Protein AF-A0A835CDC9-F1 (afdb_monomer)

Secondary structure (DSSP, 8-state):
--HHHHHHHHHHHHHTS-HHHHHHHHHHHHHHHHHHHHHHHHH-----HHHHHHHHHHHHHHHHTTS-TTS-HHHHHHHHHHHHTT-

Solvent-accessible surface area (backbone atoms only — not comparable to full-atom values): 5102 Å² total; per-residue (Å²): 135,60,70,64,60,57,50,52,53,51,52,58,57,38,70,76,38,60,71,72,57,23,54,52,52,51,51,48,51,53,50,45,52,51,49,47,54,47,35,34,74,78,66,68,41,82,71,53,69,67,58,51,46,54,50,40,49,52,49,51,62,56,42,61,76,69,50,66,91,87,60,73,54,67,65,54,52,57,51,47,51,61,63,54,77,76,111

Sequence (87 aa):
MTAFRAAEAVVGTLQNLPPRVAHTAALVVLWTVWKARNAVIFNGVNQPAIAMACALQEHINLWVCRAPRRLNFETLKLWCQTVVDVN

Mean predicted aligned error: 8.3 Å

Radius of gyration: 13.21 Å; Cα contacts (8 Å, |Δi|>4): 49; chains: 1; bounding box: 33×29×30 Å

pLDDT: mean 75.11, std 10.94, range [38.28, 90.25]

Structure (mmCIF, N/CA/C/O backbone):
data_AF-A0A835CDC9-F1
#
_entry.id   AF-A0A835CDC9-F1
#
loop_
_atom_site.group_PDB
_atom_site.id
_atom_site.type_symbol
_atom_site.label_atom_id
_atom_site.label_alt_id
_atom_site.label_comp_id
_atom_site.label_asym_id
_atom_site.label_entity_id
_atom_site.label_seq_id
_atom_site.pdbx_PDB_ins_code
_atom_site.Cartn_x
_atom_site.Cartn_y
_atom_site.Cartn_z
_atom_site.occupancy
_atom_site.B_iso_or_equiv
_atom_site.auth_seq_id
_atom_site.auth_comp_id
_atom_site.auth_asym_id
_atom_site.auth_atom_id
_atom_site.pdbx_PDB_model_num
ATOM 1 N N . MET A 1 1 ? 3.775 16.341 13.399 1.00 51.00 1 MET A N 1
ATOM 2 C CA . MET A 1 1 ? 4.498 16.238 12.113 1.00 51.00 1 MET A CA 1
ATOM 3 C C . MET A 1 1 ? 3.462 16.405 11.00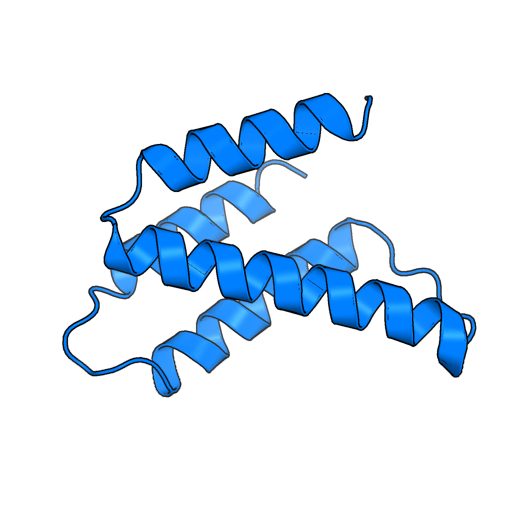6 1.00 51.00 1 MET A C 1
ATOM 5 O O . MET A 1 1 ? 2.518 15.631 10.978 1.00 51.00 1 MET A O 1
ATOM 9 N N . THR A 1 2 ? 3.499 17.494 10.234 1.00 57.38 2 THR A N 1
ATOM 10 C CA . THR A 1 2 ? 2.401 17.885 9.326 1.00 57.38 2 THR A CA 1
ATOM 11 C C . THR A 1 2 ? 2.219 16.878 8.188 1.00 57.38 2 THR A C 1
ATOM 13 O O . THR A 1 2 ? 3.202 16.419 7.614 1.00 57.38 2 THR A O 1
ATOM 16 N N . ALA A 1 3 ? 0.966 16.565 7.831 1.00 59.38 3 ALA A N 1
ATOM 17 C CA . ALA A 1 3 ? 0.608 15.633 6.750 1.00 59.38 3 ALA A CA 1
ATOM 18 C C . ALA A 1 3 ? 1.318 15.940 5.414 1.00 59.38 3 ALA A C 1
ATOM 20 O O . ALA A 1 3 ? 1.625 15.037 4.644 1.00 59.38 3 ALA A O 1
ATOM 21 N N . PHE A 1 4 ? 1.648 17.212 5.188 1.00 56.44 4 PHE A N 1
ATOM 22 C CA . PHE A 1 4 ? 2.443 17.685 4.060 1.00 56.44 4 PHE A CA 1
ATOM 23 C C . PHE A 1 4 ? 3.849 17.058 3.994 1.00 56.44 4 PHE A C 1
ATOM 25 O O . PHE A 1 4 ? 4.241 16.564 2.945 1.00 56.44 4 PHE A O 1
ATOM 32 N N . ARG A 1 5 ? 4.576 16.972 5.119 1.00 62.72 5 ARG A N 1
ATOM 33 C CA . ARG A 1 5 ? 5.920 16.359 5.156 1.00 62.72 5 ARG A CA 1
ATOM 34 C C . ARG A 1 5 ? 5.880 14.854 4.897 1.00 62.72 5 ARG A C 1
ATOM 36 O O . ARG A 1 5 ? 6.785 14.310 4.277 1.00 62.72 5 ARG A O 1
ATOM 43 N N . ALA A 1 6 ? 4.823 14.185 5.359 1.00 65.38 6 ALA A N 1
ATOM 44 C CA . ALA A 1 6 ? 4.609 12.770 5.069 1.00 65.38 6 ALA A CA 1
A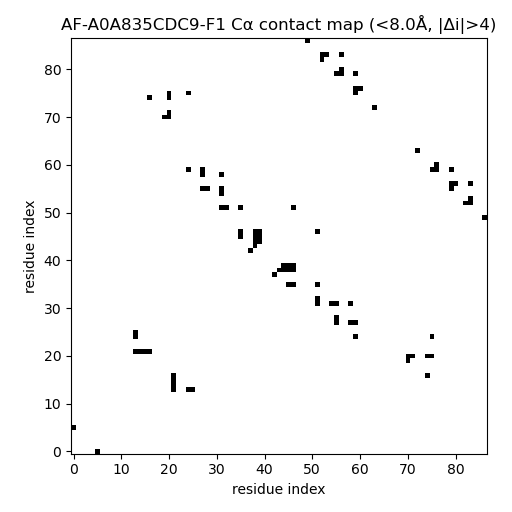TOM 45 C C . ALA A 1 6 ? 4.320 12.551 3.574 1.00 65.38 6 ALA A C 1
ATOM 47 O O . ALA A 1 6 ? 4.856 11.624 2.974 1.00 65.38 6 ALA A O 1
ATOM 48 N N . ALA A 1 7 ? 3.535 13.437 2.953 1.00 66.12 7 ALA A N 1
ATOM 49 C CA . ALA A 1 7 ? 3.287 13.396 1.517 1.00 66.12 7 ALA A CA 1
ATOM 50 C C . ALA A 1 7 ? 4.571 13.636 0.703 1.00 66.12 7 ALA A C 1
ATOM 52 O O . ALA A 1 7 ? 4.842 12.874 -0.221 1.00 66.12 7 ALA A O 1
ATOM 53 N N . GLU A 1 8 ? 5.392 14.625 1.066 1.00 69.19 8 GLU A N 1
ATOM 54 C CA . GLU A 1 8 ? 6.685 14.872 0.409 1.00 69.19 8 GLU A CA 1
ATOM 55 C C . GLU A 1 8 ? 7.639 13.676 0.522 1.00 69.19 8 GLU A C 1
ATOM 57 O O . GLU A 1 8 ? 8.254 13.293 -0.472 1.00 69.19 8 GLU A O 1
ATOM 62 N N . ALA A 1 9 ? 7.716 13.031 1.691 1.00 71.44 9 ALA A N 1
ATOM 63 C CA . ALA A 1 9 ? 8.533 11.830 1.881 1.00 71.44 9 ALA A CA 1
ATOM 64 C C . ALA A 1 9 ? 8.058 10.658 1.000 1.00 71.44 9 ALA A C 1
ATOM 66 O O . ALA A 1 9 ? 8.866 9.951 0.390 1.00 71.44 9 ALA A O 1
ATOM 67 N N . VAL A 1 10 ? 6.741 10.475 0.871 1.00 71.38 10 VAL A N 1
ATOM 68 C CA . VAL A 1 10 ? 6.163 9.462 -0.024 1.00 71.38 10 VAL A CA 1
ATOM 69 C C . VAL A 1 10 ? 6.454 9.799 -1.488 1.00 71.38 10 VAL A C 1
ATOM 71 O O . VAL A 1 10 ? 6.876 8.927 -2.239 1.00 71.38 10 VAL A O 1
ATOM 74 N N . VAL A 1 11 ? 6.306 11.056 -1.912 1.00 74.50 11 VAL A N 1
ATOM 75 C CA . VAL A 1 11 ? 6.620 11.451 -3.297 1.00 74.50 11 VAL A CA 1
ATOM 76 C C . VAL A 1 11 ? 8.107 11.259 -3.601 1.00 74.50 11 VAL A C 1
ATOM 78 O O . VAL A 1 11 ? 8.437 10.672 -4.631 1.00 74.50 11 VAL A O 1
ATOM 81 N N . GLY A 1 12 ? 8.997 11.677 -2.697 1.00 77.00 12 GLY A N 1
ATOM 82 C CA . GLY A 1 12 ? 10.442 11.511 -2.861 1.00 77.00 12 GLY A CA 1
ATOM 83 C C . GLY A 1 12 ? 10.860 10.042 -2.957 1.00 77.00 12 GLY A C 1
ATOM 84 O O . GLY A 1 12 ? 11.684 9.683 -3.795 1.00 77.00 12 GLY A O 1
ATOM 85 N N . THR A 1 13 ? 10.248 9.157 -2.165 1.00 77.38 13 THR A N 1
ATOM 86 C CA . THR A 1 13 ? 10.522 7.713 -2.260 1.00 77.38 13 THR A CA 1
ATOM 87 C C . THR A 1 13 ? 9.968 7.089 -3.543 1.00 77.38 13 THR A C 1
ATOM 89 O O . THR A 1 13 ? 10.648 6.263 -4.150 1.00 77.38 13 THR A O 1
ATOM 92 N N . LEU A 1 14 ? 8.789 7.513 -4.013 1.00 78.00 14 LEU A N 1
ATOM 93 C CA . LEU A 1 14 ? 8.205 7.042 -5.276 1.00 78.00 14 LEU A CA 1
ATOM 94 C C . LEU A 1 14 ? 9.014 7.480 -6.507 1.00 78.00 14 LEU A C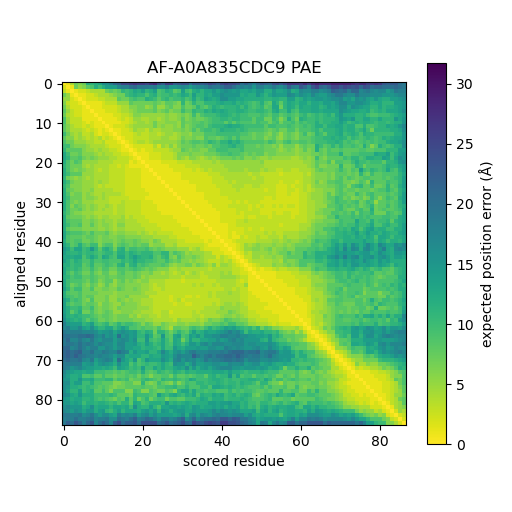 1
ATOM 96 O O . LEU A 1 14 ? 9.107 6.716 -7.467 1.00 78.00 14 LEU A O 1
ATOM 100 N N . GLN A 1 15 ? 9.612 8.674 -6.486 1.00 81.56 15 GLN A N 1
ATOM 101 C CA . GLN A 1 15 ? 10.447 9.191 -7.581 1.00 81.56 15 GLN A CA 1
ATOM 102 C C . GLN A 1 15 ? 11.716 8.359 -7.818 1.00 81.56 15 GLN A C 1
ATOM 104 O O . GLN A 1 15 ? 12.212 8.315 -8.941 1.00 81.56 15 GLN A O 1
ATOM 109 N N . ASN A 1 16 ? 12.208 7.666 -6.787 1.00 81.56 16 ASN A N 1
ATOM 110 C CA . ASN A 1 16 ? 13.383 6.796 -6.878 1.00 81.56 16 ASN A CA 1
ATOM 111 C C . ASN A 1 16 ? 13.064 5.398 -7.440 1.00 81.56 16 ASN A C 1
ATOM 113 O O . ASN A 1 16 ? 13.976 4.609 -7.692 1.00 81.56 16 ASN A O 1
ATOM 117 N N . LEU A 1 17 ? 11.783 5.066 -7.631 1.00 76.75 17 LEU A N 1
ATOM 118 C CA . LEU A 1 17 ? 11.366 3.779 -8.178 1.00 76.75 17 LEU A CA 1
ATOM 119 C C . LEU A 1 17 ? 11.297 3.820 -9.712 1.00 76.75 17 LEU A C 1
ATOM 121 O O . LEU A 1 17 ? 10.978 4.856 -10.299 1.00 76.75 17 LEU A O 1
ATOM 125 N N . PRO A 1 18 ? 11.495 2.676 -10.397 1.00 81.44 18 PRO A N 1
ATOM 126 C CA . PRO A 1 18 ? 11.233 2.585 -11.829 1.00 81.44 18 PRO A CA 1
ATOM 127 C C . PRO A 1 18 ? 9.805 3.067 -12.155 1.00 81.44 18 PRO A C 1
ATOM 129 O O . PRO A 1 18 ? 8.877 2.676 -11.444 1.00 81.44 18 PRO A O 1
ATOM 132 N N . PRO A 1 19 ? 9.561 3.824 -13.244 1.00 77.88 19 PRO A N 1
ATOM 133 C CA . PRO A 1 19 ? 8.281 4.513 -13.473 1.00 77.88 19 PRO A CA 1
ATOM 134 C C . PRO A 1 19 ? 7.027 3.627 -13.374 1.00 77.88 19 PRO A C 1
ATOM 136 O O . PRO A 1 19 ? 5.997 4.032 -12.838 1.00 77.88 19 PRO A O 1
ATOM 139 N N . ARG A 1 20 ? 7.111 2.375 -13.842 1.00 73.06 20 ARG A N 1
ATOM 140 C CA . ARG A 1 20 ? 6.003 1.404 -13.760 1.00 73.06 20 ARG A CA 1
ATOM 141 C C . ARG A 1 20 ? 5.755 0.900 -12.334 1.00 73.06 20 ARG A C 1
ATOM 143 O O . ARG A 1 20 ? 4.611 0.637 -11.962 1.00 73.06 20 ARG A O 1
ATOM 150 N N . VAL A 1 21 ? 6.822 0.765 -11.549 1.00 75.50 21 VAL A N 1
ATOM 151 C CA . VAL A 1 21 ? 6.776 0.377 -10.133 1.00 75.50 21 VAL A CA 1
ATOM 152 C C . VAL A 1 21 ? 6.242 1.547 -9.306 1.00 75.50 21 VAL A C 1
ATOM 154 O O . VAL A 1 21 ? 5.339 1.341 -8.503 1.00 75.50 21 VAL A O 1
ATOM 157 N N . ALA A 1 22 ? 6.699 2.772 -9.583 1.00 80.75 22 ALA A N 1
ATOM 158 C CA . ALA A 1 22 ? 6.219 3.999 -8.948 1.00 80.75 22 ALA A CA 1
ATOM 159 C C . ALA A 1 22 ? 4.708 4.199 -9.143 1.00 80.75 22 ALA A C 1
ATOM 161 O O . ALA A 1 22 ? 3.988 4.444 -8.179 1.00 80.75 22 ALA A O 1
ATOM 162 N N . HIS A 1 23 ? 4.203 4.018 -10.369 1.00 81.12 23 HIS A N 1
ATOM 163 C CA . HIS A 1 23 ? 2.768 4.127 -10.651 1.00 81.12 23 HIS A CA 1
ATOM 164 C C . HIS A 1 23 ? 1.949 3.079 -9.884 1.00 81.12 23 HIS A C 1
ATOM 166 O O . HIS A 1 23 ? 0.896 3.377 -9.324 1.00 81.12 23 HIS A O 1
ATOM 172 N N . THR A 1 24 ? 2.457 1.847 -9.822 1.00 80.50 24 THR A N 1
ATOM 173 C CA . THR A 1 24 ? 1.826 0.760 -9.066 1.00 80.50 24 THR A CA 1
ATOM 174 C C . THR A 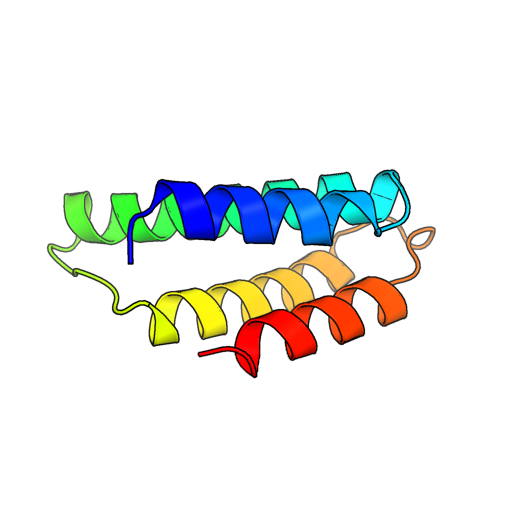1 24 ? 1.804 1.083 -7.569 1.00 80.50 24 THR A C 1
ATOM 176 O O . THR A 1 24 ? 0.752 0.997 -6.944 1.00 80.50 24 THR A O 1
ATOM 179 N N . ALA A 1 25 ? 2.929 1.525 -7.006 1.00 80.00 25 ALA A N 1
ATOM 180 C CA . ALA A 1 25 ? 3.038 1.920 -5.605 1.00 80.00 25 ALA A CA 1
ATOM 181 C C . ALA A 1 25 ? 2.107 3.097 -5.259 1.00 80.00 25 ALA A C 1
ATOM 183 O O . ALA A 1 25 ? 1.384 3.032 -4.265 1.00 80.00 25 ALA A O 1
ATOM 184 N N . ALA A 1 26 ? 2.045 4.126 -6.111 1.00 83.19 26 ALA A N 1
ATOM 185 C CA . ALA A 1 26 ? 1.149 5.269 -5.938 1.00 83.19 26 ALA A CA 1
ATOM 186 C C . ALA A 1 26 ? -0.326 4.845 -5.889 1.00 83.19 26 ALA A C 1
ATOM 188 O O . ALA A 1 26 ? -1.074 5.293 -5.018 1.00 83.19 26 ALA A O 1
ATOM 189 N N . LEU A 1 27 ? -0.747 3.941 -6.778 1.00 84.44 27 LEU A N 1
ATOM 190 C CA . LEU A 1 27 ? -2.114 3.430 -6.765 1.00 84.44 27 LEU A CA 1
ATOM 191 C C . LEU A 1 27 ? -2.428 2.625 -5.495 1.00 84.44 27 LEU A C 1
ATOM 193 O O . LEU A 1 27 ? -3.526 2.767 -4.961 1.00 84.44 27 LEU A O 1
ATOM 197 N N . VAL A 1 28 ? -1.489 1.819 -4.985 1.00 84.44 28 VAL A N 1
ATOM 198 C CA . VAL A 1 28 ? -1.689 1.085 -3.720 1.00 84.44 28 VAL A CA 1
ATOM 199 C C . VAL A 1 28 ? -1.819 2.054 -2.544 1.00 84.44 28 VAL A C 1
ATOM 201 O O . VAL A 1 28 ? -2.714 1.884 -1.719 1.00 84.44 28 VAL A O 1
ATOM 204 N N . VAL A 1 29 ? -1.004 3.111 -2.491 1.00 84.31 29 VAL A N 1
ATOM 205 C CA . VAL A 1 29 ? -1.121 4.156 -1.459 1.00 84.31 29 VAL A CA 1
ATOM 206 C C . VAL A 1 29 ? -2.494 4.830 -1.516 1.00 84.31 29 VAL A C 1
ATOM 208 O O . VAL A 1 29 ? -3.187 4.901 -0.499 1.00 84.31 29 VAL A O 1
ATOM 211 N N . LEU A 1 30 ? -2.927 5.267 -2.703 1.00 87.12 30 LEU A N 1
ATOM 212 C CA . LEU A 1 30 ? -4.246 5.880 -2.895 1.00 87.12 30 LEU A CA 1
ATOM 213 C C . LEU A 1 30 ? -5.381 4.924 -2.507 1.00 87.12 30 LEU A C 1
ATOM 215 O O . LEU A 1 30 ? -6.345 5.339 -1.863 1.00 87.12 30 LEU A O 1
ATOM 219 N N . TRP A 1 31 ? -5.250 3.643 -2.848 1.00 88.38 31 TRP A N 1
ATOM 220 C CA . TRP A 1 31 ? -6.206 2.599 -2.492 1.00 88.38 31 TRP A CA 1
ATOM 221 C C . TRP A 1 31 ? -6.322 2.398 -0.976 1.00 88.38 31 TRP A C 1
ATOM 223 O O . TRP A 1 31 ? -7.433 2.336 -0.443 1.00 88.38 31 TRP A O 1
ATOM 233 N N . THR A 1 32 ? -5.196 2.348 -0.264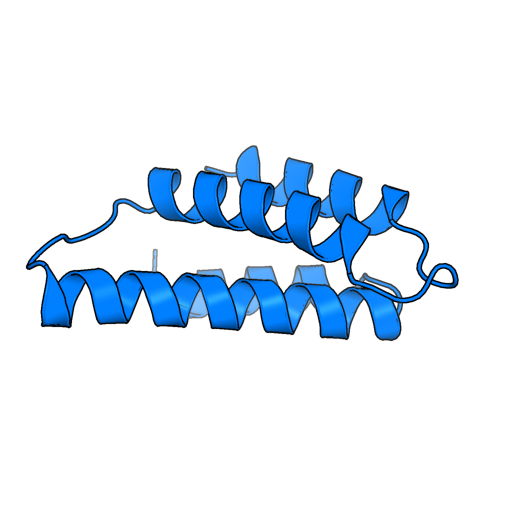 1.00 86.31 32 THR A N 1
ATOM 234 C CA . THR A 1 32 ? -5.169 2.213 1.200 1.00 86.31 32 THR A CA 1
ATOM 235 C C . THR A 1 32 ? -5.787 3.432 1.881 1.00 86.31 32 THR A C 1
ATOM 237 O O . THR A 1 32 ? -6.628 3.275 2.766 1.00 86.31 32 THR A O 1
ATOM 240 N N . VAL A 1 33 ? -5.455 4.647 1.427 1.00 86.06 33 VAL A N 1
ATOM 241 C CA . VAL A 1 33 ? -6.053 5.894 1.942 1.00 86.06 33 VAL A CA 1
ATOM 242 C C . VAL A 1 33 ? -7.559 5.922 1.695 1.00 86.06 33 VAL A C 1
ATOM 244 O O . VAL A 1 33 ? -8.332 6.250 2.597 1.00 86.06 33 VAL A O 1
ATOM 247 N N . TRP A 1 34 ? -7.993 5.555 0.488 1.00 89.69 34 TRP A N 1
ATOM 248 C CA . TRP A 1 34 ? -9.412 5.475 0.158 1.00 89.69 34 TRP A CA 1
ATOM 249 C C . TRP A 1 34 ? -10.135 4.491 1.086 1.00 89.69 34 TRP A C 1
ATOM 251 O O . TRP A 1 34 ? -11.166 4.848 1.656 1.00 89.69 34 TRP A O 1
ATOM 261 N N . LYS A 1 35 ? -9.588 3.293 1.330 1.00 87.31 35 LYS A N 1
ATOM 262 C CA . LYS A 1 35 ? -10.209 2.330 2.254 1.00 87.31 35 LYS A CA 1
ATOM 263 C C . LYS A 1 35 ? -10.243 2.804 3.700 1.00 87.31 35 LYS A C 1
ATOM 265 O O . LYS A 1 35 ? -11.285 2.655 4.332 1.00 87.31 35 LYS A O 1
ATOM 270 N N . ALA A 1 36 ? -9.171 3.414 4.199 1.00 85.56 36 ALA A N 1
ATOM 271 C CA . ALA A 1 36 ? -9.150 3.973 5.549 1.00 85.56 36 ALA A CA 1
ATOM 272 C C . ALA A 1 36 ? -10.249 5.037 5.729 1.00 85.56 36 ALA A C 1
ATOM 274 O O . ALA A 1 36 ? -11.001 4.999 6.700 1.00 85.56 36 ALA A O 1
ATOM 275 N N . ARG A 1 37 ? -10.427 5.931 4.745 1.00 86.94 37 ARG A N 1
ATOM 276 C CA . ARG A 1 37 ? -11.505 6.937 4.773 1.00 86.94 37 ARG A CA 1
ATOM 277 C C . ARG A 1 37 ? -12.898 6.310 4.741 1.00 86.94 37 ARG A C 1
ATOM 279 O O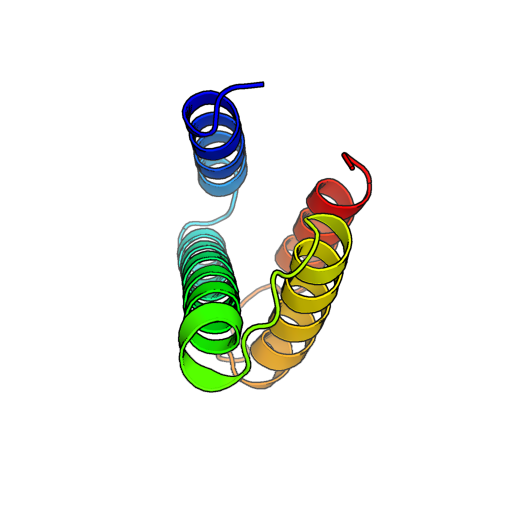 . ARG A 1 37 ? -13.774 6.745 5.481 1.00 86.94 37 ARG A O 1
ATOM 286 N N . ASN A 1 38 ? -13.105 5.290 3.913 1.00 89.62 38 ASN A N 1
ATOM 287 C CA . ASN A 1 38 ? -14.390 4.593 3.856 1.00 89.62 38 ASN A CA 1
ATOM 288 C C . ASN A 1 38 ? -14.682 3.808 5.140 1.00 89.62 38 ASN A C 1
ATOM 290 O O . ASN A 1 38 ? -15.830 3.763 5.562 1.00 89.62 38 ASN A O 1
ATOM 294 N N . ALA A 1 39 ? -13.670 3.249 5.807 1.00 86.25 39 ALA A N 1
ATOM 295 C CA . ALA A 1 39 ? -13.849 2.597 7.103 1.00 86.25 39 ALA A CA 1
ATOM 296 C C . ALA A 1 39 ? -14.327 3.581 8.186 1.00 86.25 39 ALA A C 1
ATOM 298 O O . ALA A 1 39 ? -15.176 3.222 8.998 1.00 86.25 39 ALA A O 1
ATOM 299 N N . VAL A 1 40 ? -13.860 4.833 8.159 1.00 88.62 40 VAL A N 1
ATOM 300 C CA . VAL A 1 40 ? -14.376 5.884 9.053 1.00 88.62 40 VAL A CA 1
ATOM 301 C C . VAL A 1 40 ? -15.837 6.199 8.733 1.00 88.62 40 VAL A C 1
ATOM 303 O O . VAL A 1 40 ? -16.660 6.247 9.640 1.00 88.62 40 VAL A O 1
ATOM 306 N N . ILE A 1 41 ? -16.166 6.389 7.452 1.00 88.06 41 ILE A N 1
ATOM 307 C CA . ILE A 1 41 ? -17.514 6.791 7.021 1.00 88.06 41 ILE A CA 1
ATOM 308 C C . ILE A 1 41 ? -18.543 5.685 7.280 1.00 88.06 41 ILE A C 1
ATOM 310 O O . ILE A 1 41 ? -19.613 5.961 7.811 1.00 88.06 41 ILE A O 1
ATOM 314 N N . PHE A 1 42 ? -18.233 4.446 6.900 1.00 90.25 42 PHE A N 1
ATOM 315 C CA . PHE A 1 42 ? -19.197 3.345 6.934 1.00 90.25 42 PHE A CA 1
ATOM 316 C C . PHE A 1 42 ? -19.164 2.541 8.231 1.00 90.25 42 PHE A C 1
ATOM 318 O O . PHE A 1 42 ? -20.198 2.018 8.633 1.00 90.25 42 PHE A O 1
ATOM 325 N N . ASN A 1 43 ? -18.005 2.449 8.891 1.00 88.19 43 ASN A N 1
ATOM 326 C CA . ASN A 1 43 ? -17.839 1.613 10.084 1.00 88.19 43 ASN A CA 1
ATOM 327 C C . ASN A 1 43 ? -17.548 2.427 11.354 1.00 88.19 43 ASN A C 1
ATOM 329 O O . ASN A 1 43 ? -17.432 1.840 12.425 1.00 88.19 43 ASN A O 1
ATOM 333 N N . GLY A 1 44 ? -17.372 3.752 11.261 1.00 88.31 44 GLY A N 1
ATOM 334 C CA . GLY A 1 44 ? -16.972 4.583 12.403 1.00 88.31 44 GLY A CA 1
ATOM 335 C C . GLY A 1 44 ? -15.569 4.269 12.939 1.00 88.31 44 GLY A C 1
ATOM 336 O O . GLY A 1 44 ? -15.220 4.696 14.037 1.00 88.31 44 GLY A O 1
ATOM 337 N N . VAL A 1 45 ? -14.753 3.513 12.192 1.00 86.12 45 VAL A N 1
ATOM 338 C CA . VAL A 1 45 ? -13.435 3.053 12.648 1.00 86.12 45 VAL A CA 1
ATOM 339 C C . VAL A 1 45 ? -12.355 3.999 12.149 1.00 86.12 45 VAL A C 1
ATOM 341 O O . VAL A 1 45 ? -12.078 4.060 10.951 1.00 86.12 45 VAL A O 1
ATOM 344 N N . ASN A 1 46 ? -11.696 4.690 13.077 1.00 84.69 46 ASN A N 1
ATOM 345 C CA . ASN A 1 46 ? -10.491 5.451 12.777 1.00 84.69 46 ASN A CA 1
ATOM 346 C C . ASN A 1 46 ? -9.266 4.529 12.840 1.00 84.69 46 ASN A C 1
ATOM 348 O O . ASN A 1 46 ? -8.887 4.064 13.915 1.00 84.69 46 ASN A O 1
ATOM 352 N N . GLN A 1 47 ? -8.675 4.223 11.684 1.00 80.75 47 GLN A N 1
ATOM 353 C CA . GLN A 1 47 ? -7.520 3.333 11.622 1.00 80.75 47 GLN A CA 1
ATOM 354 C C . GLN A 1 47 ? -6.244 4.061 12.068 1.00 80.75 47 GLN A C 1
ATOM 356 O O . GLN A 1 47 ? -5.917 5.112 11.512 1.00 80.75 47 GLN A O 1
ATOM 361 N N . PRO A 1 48 ? -5.483 3.504 13.027 1.00 83.75 48 PRO A N 1
ATOM 362 C CA . PRO A 1 48 ? -4.187 4.058 13.389 1.00 83.75 48 PRO A CA 1
ATOM 363 C C . PRO A 1 48 ? -3.193 3.916 12.227 1.00 83.75 48 PRO A C 1
ATOM 365 O O . PRO A 1 48 ? -3.295 2.997 11.412 1.00 83.75 48 PRO A O 1
ATOM 368 N N . ALA A 1 49 ? -2.187 4.795 12.181 1.00 78.31 49 ALA A N 1
ATOM 369 C CA . ALA A 1 49 ? -1.181 4.822 11.113 1.00 78.31 49 ALA A CA 1
ATOM 370 C C . ALA A 1 49 ? -0.462 3.471 10.923 1.00 78.31 49 ALA A C 1
ATOM 372 O O . ALA A 1 49 ? -0.221 3.055 9.793 1.00 78.31 49 ALA A O 1
ATOM 373 N N . ILE A 1 50 ? -0.214 2.742 12.017 1.00 78.06 50 ILE A N 1
ATOM 374 C CA . ILE A 1 50 ? 0.381 1.397 11.993 1.00 78.06 50 ILE A CA 1
ATOM 375 C C . ILE A 1 50 ? -0.517 0.408 11.235 1.00 78.06 50 ILE A C 1
ATOM 377 O O . ILE A 1 50 ? -0.044 -0.321 10.369 1.00 78.06 50 ILE A O 1
ATOM 381 N N . ALA A 1 51 ? -1.830 0.422 11.488 1.00 80.31 51 ALA A N 1
ATOM 382 C CA . ALA A 1 51 ? -2.769 -0.447 10.777 1.00 80.31 51 ALA A CA 1
ATOM 383 C C . ALA A 1 51 ? -2.835 -0.106 9.280 1.00 80.31 51 ALA A C 1
ATOM 385 O O . ALA A 1 51 ? -2.946 -1.005 8.446 1.00 80.31 51 ALA A O 1
ATOM 386 N N . MET A 1 52 ? -2.710 1.179 8.927 1.00 82.38 52 MET A N 1
ATOM 387 C CA . MET A 1 52 ? -2.618 1.604 7.529 1.00 82.38 52 MET A CA 1
ATOM 388 C C . MET A 1 52 ? -1.324 1.116 6.860 1.00 82.38 52 MET A C 1
ATOM 390 O O . MET A 1 52 ? -1.372 0.703 5.702 1.00 82.38 52 MET A O 1
ATOM 394 N N . ALA A 1 53 ? -0.191 1.119 7.569 1.00 79.56 53 ALA A N 1
ATOM 395 C CA . ALA A 1 53 ? 1.080 0.599 7.059 1.00 79.56 53 ALA A CA 1
ATOM 396 C C . ALA A 1 53 ? 1.026 -0.923 6.827 1.00 79.56 53 ALA A C 1
ATOM 398 O O . ALA A 1 53 ? 1.408 -1.394 5.754 1.00 79.56 53 ALA A O 1
ATOM 399 N N . CYS A 1 54 ? 0.461 -1.685 7.770 1.00 81.44 54 CYS A N 1
ATOM 400 C CA . CYS A 1 54 ? 0.240 -3.124 7.595 1.00 81.44 54 CYS A CA 1
ATOM 401 C C . CYS A 1 54 ? -0.688 -3.417 6.404 1.00 81.44 54 CYS A C 1
ATOM 403 O O . CYS A 1 54 ? -0.375 -4.266 5.568 1.00 81.44 54 CYS A O 1
ATOM 405 N N . ALA A 1 55 ? -1.791 -2.671 6.271 1.00 84.12 55 ALA A N 1
ATOM 406 C CA . ALA A 1 55 ? -2.713 -2.819 5.145 1.00 84.12 55 ALA A CA 1
ATOM 407 C C . ALA A 1 55 ? -2.046 -2.481 3.801 1.00 84.12 55 ALA A C 1
ATOM 409 O O . ALA A 1 55 ? -2.282 -3.159 2.800 1.00 84.12 55 ALA A O 1
ATOM 410 N N . LEU A 1 56 ? -1.185 -1.458 3.770 1.00 83.38 56 LEU A N 1
ATOM 411 C CA . LEU A 1 56 ? -0.397 -1.111 2.589 1.00 83.38 56 LEU A CA 1
ATOM 412 C C . LEU A 1 56 ? 0.508 -2.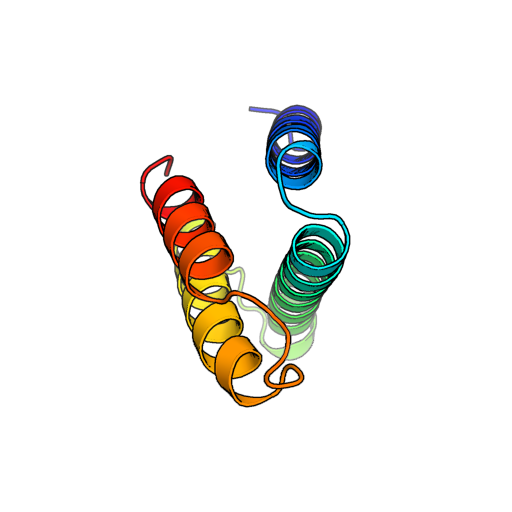276 2.166 1.00 83.38 56 LEU A C 1
ATOM 414 O O . LEU A 1 56 ? 0.513 -2.643 0.990 1.00 83.38 56 LEU A O 1
ATOM 418 N N . GLN A 1 57 ? 1.214 -2.890 3.117 1.00 82.31 57 GLN A N 1
ATOM 419 C CA . GLN A 1 57 ? 2.089 -4.034 2.857 1.00 82.31 57 GLN A CA 1
ATOM 420 C C . GLN A 1 57 ? 1.321 -5.252 2.343 1.00 82.31 57 GLN A C 1
ATOM 422 O O . GLN A 1 57 ? 1.722 -5.880 1.357 1.00 82.31 57 GLN A O 1
ATOM 427 N N . GLU A 1 58 ? 0.176 -5.553 2.949 1.00 83.06 58 GLU A N 1
ATOM 428 C CA . GLU A 1 58 ? -0.695 -6.633 2.497 1.00 83.06 58 GLU A CA 1
ATOM 429 C C . GLU A 1 58 ? -1.234 -6.369 1.081 1.00 83.06 58 GLU A C 1
ATOM 431 O O . GLU A 1 58 ? -1.234 -7.259 0.226 1.00 83.06 58 GLU A O 1
ATOM 436 N N . HIS A 1 59 ? -1.622 -5.129 0.772 1.00 83.69 59 HIS A N 1
ATOM 437 C CA . HIS A 1 59 ? -2.084 -4.761 -0.567 1.00 83.69 59 HIS A CA 1
ATOM 438 C C . HIS A 1 59 ? -0.990 -4.810 -1.619 1.00 83.69 59 HIS A C 1
ATOM 440 O O . HIS A 1 59 ? -1.274 -5.255 -2.730 1.00 83.69 59 HIS A O 1
ATOM 446 N N . ILE A 1 60 ? 0.242 -4.437 -1.281 1.00 79.06 60 ILE A N 1
ATOM 447 C CA . ILE A 1 60 ? 1.389 -4.595 -2.177 1.00 79.06 60 ILE A CA 1
ATOM 448 C C . ILE A 1 60 ? 1.607 -6.078 -2.487 1.00 79.06 60 ILE A C 1
ATOM 450 O O . ILE A 1 60 ? 1.689 -6.439 -3.660 1.00 79.06 60 ILE A O 1
ATOM 454 N N . ASN A 1 61 ? 1.588 -6.951 -1.477 1.00 73.75 61 ASN A N 1
ATOM 455 C CA . ASN A 1 61 ? 1.717 -8.398 -1.677 1.00 73.75 61 ASN A CA 1
ATOM 456 C C . ASN A 1 61 ? 0.588 -8.984 -2.544 1.00 73.75 61 ASN A C 1
ATOM 458 O O . ASN A 1 61 ? 0.843 -9.825 -3.404 1.00 73.75 61 ASN A O 1
ATOM 462 N N . LEU A 1 62 ? -0.651 -8.511 -2.383 1.00 72.19 62 LEU A N 1
ATOM 463 C CA . LEU A 1 62 ? -1.784 -8.939 -3.213 1.00 72.19 62 LEU A CA 1
ATOM 464 C C . LEU A 1 62 ? -1.725 -8.376 -4.640 1.00 72.19 62 LEU A C 1
ATOM 466 O O . LEU A 1 62 ? -2.160 -9.031 -5.591 1.00 72.19 62 LEU A O 1
ATOM 470 N N . TRP A 1 63 ? -1.196 -7.165 -4.810 1.00 73.06 63 TRP A N 1
ATOM 471 C CA . TRP A 1 63 ? -1.026 -6.532 -6.117 1.00 73.06 63 TRP A CA 1
ATOM 472 C C . TRP A 1 63 ? 0.119 -7.133 -6.922 1.00 73.06 63 TRP A C 1
ATOM 474 O O . TRP A 1 63 ? -0.000 -7.211 -8.144 1.00 73.06 63 TRP A O 1
ATOM 484 N N . VAL A 1 64 ? 1.162 -7.644 -6.266 1.00 62.53 64 VAL A N 1
ATOM 485 C CA . VAL A 1 64 ? 2.213 -8.456 -6.902 1.00 62.53 64 VAL A CA 1
ATOM 486 C C . VAL A 1 64 ? 1.608 -9.638 -7.673 1.00 62.53 64 VAL A C 1
ATOM 488 O O . VAL A 1 64 ? 2.039 -9.939 -8.782 1.00 62.53 64 VAL A O 1
ATOM 491 N N . CYS A 1 65 ? 0.541 -10.251 -7.151 1.00 55.34 65 CYS A N 1
ATOM 492 C CA . CYS A 1 65 ? -0.164 -11.348 -7.821 1.00 55.34 65 CYS A CA 1
ATOM 493 C C . CYS A 1 65 ? -1.041 -10.902 -9.010 1.00 55.34 65 CYS A C 1
ATOM 495 O O . CYS A 1 65 ? -1.414 -11.738 -9.833 1.00 55.34 65 CYS A O 1
ATOM 497 N N . ARG A 1 66 ? -1.408 -9.614 -9.099 1.00 59.81 66 ARG A N 1
ATOM 498 C CA . ARG A 1 66 ? -2.332 -9.070 -10.119 1.00 59.81 66 ARG A CA 1
ATOM 499 C C . ARG A 1 66 ? -1.646 -8.221 -11.186 1.00 59.81 66 ARG A C 1
ATOM 501 O O . ARG A 1 66 ? -2.216 -8.003 -12.253 1.00 59.81 66 ARG A O 1
ATOM 508 N N . ALA A 1 67 ? -0.451 -7.721 -10.908 1.00 59.41 67 ALA A N 1
ATOM 509 C CA . ALA A 1 67 ? 0.309 -6.932 -11.856 1.00 59.41 67 ALA A CA 1
ATOM 510 C C . ALA A 1 67 ? 0.921 -7.835 -12.951 1.00 59.41 67 ALA A C 1
ATOM 512 O O . ALA A 1 67 ? 1.285 -8.984 -12.688 1.00 59.41 67 ALA A O 1
ATOM 513 N N . PRO A 1 68 ? 1.042 -7.348 -14.202 1.00 59.25 68 PRO A N 1
ATOM 514 C CA . PRO A 1 68 ? 1.601 -8.135 -15.297 1.00 59.25 68 PRO A CA 1
ATOM 515 C C . PRO A 1 68 ? 2.993 -8.673 -14.935 1.00 59.25 68 PRO A C 1
ATOM 517 O O . PRO A 1 68 ? 3.815 -7.913 -14.427 1.00 59.25 68 PRO A O 1
ATOM 520 N N . ARG A 1 69 ? 3.301 -9.934 -15.290 1.00 61.66 69 ARG A N 1
ATOM 521 C CA . ARG A 1 69 ? 4.581 -10.646 -15.019 1.00 61.66 69 ARG A CA 1
ATOM 522 C C . ARG A 1 69 ? 5.872 -9.913 -15.449 1.00 61.66 69 ARG A C 1
ATOM 524 O O . ARG A 1 69 ? 6.964 -10.420 -15.242 1.00 61.66 69 ARG A O 1
ATOM 531 N N . ARG A 1 70 ? 5.756 -8.746 -16.086 1.00 63.59 70 ARG A N 1
ATOM 532 C CA . ARG A 1 70 ? 6.851 -7.889 -16.562 1.00 63.59 70 ARG A CA 1
ATOM 533 C C . ARG A 1 70 ? 7.316 -6.857 -15.522 1.00 63.59 70 ARG A C 1
ATOM 535 O O . ARG A 1 70 ? 8.205 -6.069 -15.827 1.00 63.59 70 ARG A O 1
ATOM 542 N N . LEU A 1 71 ? 6.687 -6.796 -14.348 1.00 63.47 71 LEU A N 1
ATOM 543 C CA . LEU A 1 71 ? 7.102 -5.933 -13.241 1.00 63.47 71 LEU A CA 1
ATOM 544 C C . LEU A 1 71 ? 8.082 -6.677 -12.327 1.00 63.47 71 LEU A C 1
ATOM 546 O O . LEU A 1 71 ? 7.822 -7.805 -11.922 1.00 63.47 71 LEU A O 1
ATOM 550 N N . ASN A 1 72 ? 9.209 -6.037 -12.002 1.00 68.88 72 ASN A N 1
ATOM 551 C CA . ASN A 1 72 ? 10.134 -6.546 -10.994 1.00 68.88 72 ASN A CA 1
ATOM 552 C C . ASN A 1 72 ? 9.563 -6.250 -9.598 1.00 68.88 72 ASN A C 1
ATOM 554 O O . ASN A 1 72 ? 9.596 -5.114 -9.124 1.00 68.88 72 ASN A O 1
ATOM 558 N N . PHE A 1 73 ? 8.993 -7.277 -8.975 1.00 69.50 73 PHE A N 1
ATOM 559 C CA . PHE A 1 73 ? 8.304 -7.176 -7.692 1.00 69.50 73 PHE A CA 1
ATOM 560 C C . PHE A 1 73 ? 9.233 -7.158 -6.481 1.00 69.50 73 PHE A C 1
ATOM 562 O O . PHE A 1 73 ? 8.813 -6.699 -5.421 1.00 69.50 73 PHE A O 1
ATOM 569 N N . GLU A 1 74 ? 10.483 -7.594 -6.636 1.00 75.44 74 GLU A N 1
ATOM 570 C CA . GLU A 1 74 ? 11.477 -7.540 -5.561 1.00 75.44 74 GLU A CA 1
ATOM 571 C C . GLU A 1 74 ? 11.752 -6.090 -5.160 1.00 75.44 74 GLU A C 1
ATOM 573 O O . GLU A 1 74 ? 11.713 -5.752 -3.982 1.00 75.44 74 GLU A O 1
ATOM 578 N N . THR A 1 75 ? 11.883 -5.188 -6.139 1.00 71.69 75 THR A N 1
ATOM 579 C CA . THR A 1 75 ? 12.052 -3.748 -5.886 1.00 71.69 75 THR A CA 1
ATOM 580 C C . THR A 1 75 ? 10.865 -3.147 -5.124 1.00 71.69 75 THR A C 1
ATOM 582 O O . THR A 1 75 ? 11.053 -2.309 -4.245 1.00 71.69 75 THR A O 1
ATOM 585 N N . LEU A 1 76 ? 9.639 -3.585 -5.430 1.00 69.12 76 LEU A N 1
ATOM 586 C CA . LEU A 1 76 ? 8.426 -3.084 -4.777 1.00 69.12 76 LEU A CA 1
ATOM 587 C C . LEU A 1 76 ? 8.288 -3.609 -3.338 1.00 69.12 76 LEU A C 1
ATOM 589 O O . LEU A 1 76 ? 7.889 -2.858 -2.448 1.00 69.12 76 LEU A O 1
ATOM 593 N N . LYS A 1 77 ? 8.636 -4.880 -3.102 1.00 72.81 77 LYS A N 1
ATOM 594 C CA . LYS A 1 77 ? 8.653 -5.479 -1.760 1.00 72.81 77 LYS A CA 1
ATOM 595 C C . LYS A 1 77 ? 9.714 -4.841 -0.870 1.00 72.81 77 LYS A C 1
ATOM 597 O O . LYS A 1 77 ? 9.398 -4.498 0.267 1.00 72.81 77 LYS A O 1
ATOM 602 N N . LEU A 1 78 ? 10.922 -4.638 -1.399 1.00 76.81 78 LEU A N 1
ATOM 603 C CA . LEU A 1 78 ? 12.016 -3.994 -0.672 1.00 76.81 78 LEU A CA 1
ATOM 604 C C . LEU A 1 78 ? 11.623 -2.569 -0.254 1.00 76.81 78 LEU A C 1
ATOM 606 O O . LEU A 1 78 ? 11.768 -2.197 0.905 1.00 76.81 78 LEU A O 1
ATOM 610 N N . TRP A 1 79 ? 11.030 -1.796 -1.172 1.00 73.69 79 TRP A N 1
ATOM 611 C CA . TRP A 1 79 ? 10.504 -0.467 -0.851 1.00 73.69 79 TRP A CA 1
ATOM 612 C C . TRP A 1 79 ? 9.422 -0.523 0.231 1.00 73.69 79 TRP A C 1
ATOM 614 O O . TRP A 1 79 ? 9.457 0.251 1.184 1.00 73.69 79 TRP A O 1
ATOM 624 N N . CYS A 1 80 ? 8.485 -1.464 0.133 1.00 69.69 80 CYS A N 1
ATOM 625 C CA . CYS A 1 80 ? 7.441 -1.602 1.138 1.00 69.69 80 CYS A CA 1
ATOM 626 C C . CYS A 1 80 ? 8.005 -1.844 2.547 1.00 69.69 80 CYS A C 1
ATOM 628 O O . CYS A 1 80 ? 7.479 -1.284 3.504 1.00 69.69 80 CYS A O 1
ATOM 630 N N . GLN A 1 81 ? 9.063 -2.647 2.680 1.00 72.44 81 GLN A N 1
ATOM 631 C CA . GLN A 1 81 ?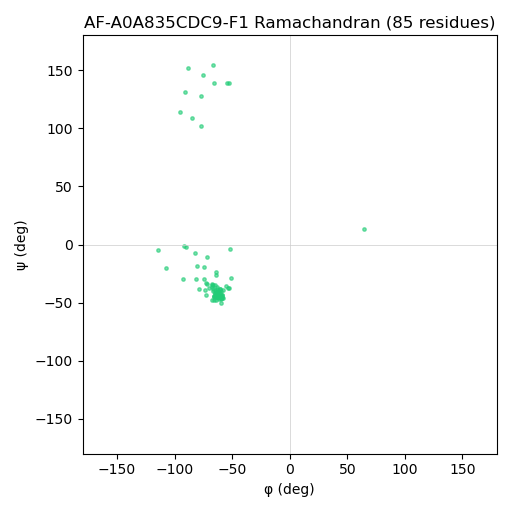 9.729 -2.870 3.969 1.00 72.44 81 GLN A CA 1
ATOM 632 C C . GLN A 1 81 ? 10.306 -1.562 4.524 1.00 72.44 81 GLN A C 1
ATOM 634 O O . GLN A 1 81 ? 10.051 -1.232 5.678 1.00 72.44 81 GLN A O 1
ATOM 639 N N . THR A 1 82 ? 10.943 -0.742 3.678 1.00 70.94 82 THR A N 1
ATOM 640 C CA . THR A 1 82 ? 11.467 0.570 4.108 1.00 70.94 82 THR A CA 1
ATOM 641 C C . THR A 1 82 ? 10.390 1.558 4.560 1.00 70.94 82 THR A C 1
ATOM 643 O O . THR A 1 82 ? 10.686 2.468 5.321 1.00 70.94 82 THR A O 1
ATOM 646 N N . VAL A 1 83 ? 9.140 1.406 4.112 1.00 64.69 83 VAL A N 1
ATOM 647 C CA . VAL A 1 83 ? 8.019 2.261 4.546 1.00 64.69 83 VAL A CA 1
ATOM 648 C C . VAL A 1 83 ? 7.454 1.812 5.897 1.00 64.69 83 VAL A C 1
ATOM 650 O O . VAL A 1 83 ? 6.949 2.641 6.652 1.00 64.69 83 VAL A O 1
ATOM 653 N N . VAL A 1 84 ? 7.528 0.514 6.207 1.00 59.22 84 VAL A N 1
ATOM 654 C CA . VAL A 1 84 ? 7.024 -0.047 7.469 1.00 59.22 84 VAL A CA 1
ATOM 655 C C . VAL A 1 84 ? 8.007 0.199 8.617 1.00 59.22 84 VAL A C 1
ATOM 657 O O . VAL A 1 84 ? 7.554 0.555 9.698 1.00 59.22 84 VAL A O 1
ATOM 660 N N . ASP A 1 85 ? 9.319 0.109 8.371 1.00 55.12 85 ASP A N 1
ATOM 661 C CA . ASP A 1 85 ? 10.369 0.294 9.395 1.00 55.12 85 ASP A CA 1
ATOM 662 C C . ASP A 1 85 ? 10.562 1.756 9.860 1.00 55.12 85 ASP A C 1
ATOM 664 O O . ASP A 1 85 ? 11.285 2.017 10.819 1.00 55.12 85 ASP A O 1
ATOM 668 N N . VAL A 1 8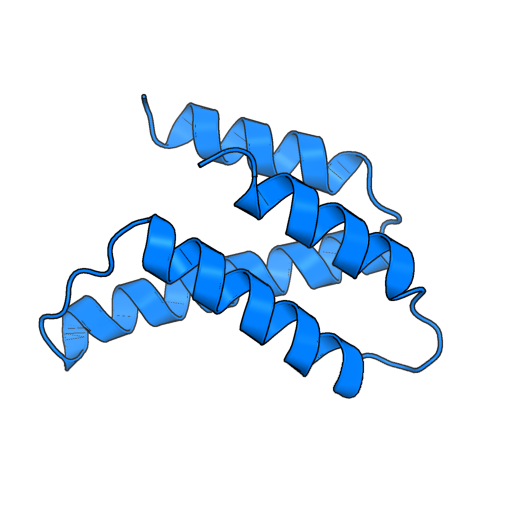6 ? 9.953 2.732 9.174 1.00 50.38 86 VAL A N 1
ATOM 669 C CA . VAL A 1 86 ? 10.061 4.173 9.496 1.00 50.38 86 VAL A CA 1
ATOM 670 C C . VAL A 1 86 ? 8.942 4.647 10.448 1.00 50.38 86 VAL A C 1
ATOM 672 O O . VAL A 1 86 ? 8.930 5.813 10.849 1.00 50.38 86 VAL A O 1
ATOM 675 N N . ASN A 1 87 ? 8.021 3.759 10.842 1.00 38.28 87 ASN A N 1
ATOM 676 C CA . ASN A 1 87 ? 7.000 3.999 11.877 1.00 38.28 87 ASN A CA 1
ATOM 677 C C . ASN A 1 87 ? 7.324 3.257 13.175 1.00 38.28 87 ASN A C 1
ATOM 679 O O . ASN A 1 87 ? 6.831 3.731 14.224 1.00 38.28 87 ASN A O 1
#

Foldseek 3Di:
DDPVVVVVVLVVLLVPDDVVLSVLLVVLLVVLVVVQVVCCVPVVDNDDPLNSLVSSLVSLVVVVVVDPPPDDSVRNNVSSVVVNVVD

Organism: NCBI:txid1010633